Protein AF-A0A8C8T553-F1 (afdb_monomer_lite)

Organism: Peromyscus maniculatus bairdii (NCBI:txid230844)

pLDDT: mean 75.36, std 21.83, range [35.72, 97.25]

Foldseek 3Di:
DDDDDDDDDDDPDPPPPDDPCPVDDDDDQDDDFDQDPCGQQFDWDDDDPDIFTQDGHPVGRVVVVPSDDGDPDDPPPPPDPDDD

Secondary structure (DSSP, 8-state):
----------------------TT-------PPPPBTTBT-EEEEEETTEEEEEEE-TTSHHHHH-SS----------------

Sequence (84 aa):
MEKGFLKSKNEKGYSLKGKASVHSLNKVKQTKLTVGSLGLGLIIIQNGPYLQISHLINKGAAASDGILQPAHQRQRSRQRMGLL

Radius of gyration: 21.36 Å; chains: 1; bounding box: 38×46×63 Å

Structure (mmCIF, N/CA/C/O backbone):
data_AF-A0A8C8T553-F1
#
_entry.id   AF-A0A8C8T553-F1
#
loop_
_atom_site.group_PDB
_atom_site.id
_atom_site.type_symbol
_atom_site.label_atom_id
_atom_site.label_alt_id
_atom_site.label_comp_id
_atom_site.label_asym_id
_atom_site.label_entity_id
_atom_site.label_seq_id
_atom_site.pdbx_PDB_ins_code
_atom_site.Cartn_x
_atom_site.Cartn_y
_atom_site.Cartn_z
_atom_site.occupancy
_atom_site.B_iso_or_equiv
_atom_site.auth_seq_id
_atom_site.auth_comp_id
_atom_site.auth_asym_id
_atom_site.auth_atom_id
_atom_site.pdbx_PDB_model_num
ATOM 1 N N . MET A 1 1 ? -24.540 -25.363 -52.150 1.00 38.41 1 MET A N 1
ATOM 2 C CA . MET A 1 1 ? -24.999 -25.116 -50.767 1.00 38.41 1 MET A CA 1
ATOM 3 C C . MET A 1 1 ? -24.469 -23.761 -50.334 1.00 38.41 1 MET A C 1
ATOM 5 O O . MET A 1 1 ? -23.263 -23.617 -50.178 1.00 38.41 1 MET A O 1
ATOM 9 N N . GLU A 1 2 ? -25.355 -22.770 -50.241 1.00 45.56 2 GLU A N 1
ATOM 10 C CA . GLU A 1 2 ? -25.051 -21.433 -49.723 1.00 45.56 2 GLU A CA 1
ATOM 11 C C . GLU A 1 2 ? -24.658 -21.487 -48.242 1.00 45.56 2 GLU A C 1
ATOM 13 O O . GLU A 1 2 ? -25.249 -22.244 -47.469 1.00 45.56 2 GLU A O 1
ATOM 18 N N . LYS A 1 3 ? -23.706 -20.644 -47.825 1.00 44.12 3 LYS A N 1
ATOM 19 C CA . LYS A 1 3 ? -23.552 -20.251 -46.420 1.00 44.12 3 LYS A CA 1
ATOM 20 C C . LYS A 1 3 ? -23.396 -18.738 -46.346 1.00 44.12 3 LYS A C 1
ATOM 22 O O . LYS A 1 3 ? -22.489 -18.163 -46.940 1.00 44.12 3 LYS A O 1
ATOM 27 N N . GLY A 1 4 ? -24.374 -18.136 -45.676 1.00 39.25 4 GLY A N 1
ATOM 28 C CA . GLY A 1 4 ? -24.707 -16.723 -45.724 1.00 39.25 4 GLY A CA 1
ATOM 29 C C . GLY A 1 4 ? -23.644 -15.780 -45.174 1.00 39.25 4 GLY A C 1
ATOM 30 O O . GLY A 1 4 ? -22.882 -16.088 -44.258 1.00 39.25 4 GLY A O 1
ATOM 31 N N . PHE A 1 5 ? -23.669 -14.581 -45.741 1.00 42.00 5 PHE A N 1
ATOM 32 C CA . PHE A 1 5 ? -22.925 -13.411 -45.312 1.00 42.00 5 PHE A CA 1
ATOM 33 C 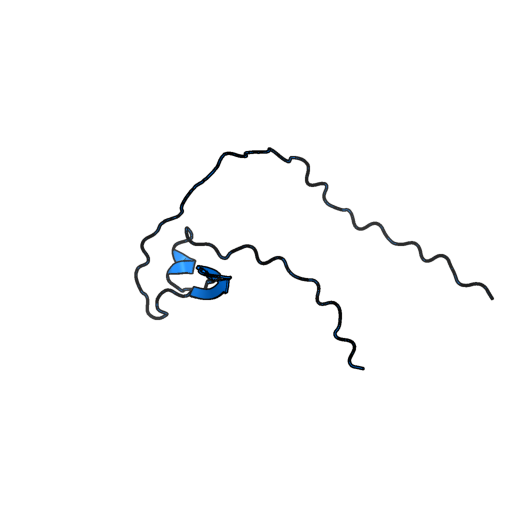C . PHE A 1 5 ? -23.456 -12.927 -43.953 1.00 42.00 5 PHE A C 1
ATOM 35 O O . PHE A 1 5 ? -24.495 -12.269 -43.867 1.00 42.00 5 PHE A O 1
ATOM 42 N N . LEU A 1 6 ? -22.758 -13.264 -42.866 1.00 46.94 6 LEU A N 1
ATOM 43 C CA . LEU A 1 6 ? -23.069 -12.741 -41.536 1.00 46.94 6 LEU A CA 1
ATOM 44 C C . LEU A 1 6 ? -22.374 -11.391 -41.331 1.00 46.94 6 LEU A C 1
ATOM 46 O O . LEU A 1 6 ? -21.185 -11.291 -41.043 1.00 46.94 6 LEU A O 1
ATOM 50 N N . LYS A 1 7 ? -23.185 -10.347 -41.493 1.00 41.91 7 LYS A N 1
ATOM 51 C CA . LYS A 1 7 ? -22.935 -8.931 -41.212 1.00 41.91 7 LYS A CA 1
ATOM 52 C C . LYS A 1 7 ? -22.388 -8.732 -39.788 1.00 41.91 7 LYS A C 1
ATOM 54 O O . LYS A 1 7 ? -23.145 -8.814 -38.820 1.00 41.91 7 LYS A O 1
ATOM 59 N N . SER A 1 8 ? -21.098 -8.419 -39.644 1.00 50.38 8 SER A N 1
ATOM 60 C CA . SER A 1 8 ? -20.524 -8.012 -38.356 1.00 50.38 8 SER A CA 1
ATOM 61 C C . SER A 1 8 ? -21.008 -6.606 -37.994 1.00 50.38 8 SER A C 1
ATOM 63 O O . SER A 1 8 ? -20.758 -5.631 -38.704 1.00 50.38 8 SER A O 1
ATOM 65 N N . LYS A 1 9 ? -21.758 -6.513 -36.898 1.00 43.81 9 LYS A N 1
ATOM 66 C CA . LYS A 1 9 ? -22.340 -5.283 -36.358 1.00 43.81 9 LYS A CA 1
ATOM 67 C C . LYS A 1 9 ? -21.212 -4.408 -35.787 1.00 43.81 9 LYS A C 1
ATOM 69 O O . LYS A 1 9 ? -20.488 -4.854 -34.907 1.00 43.81 9 LYS A O 1
ATOM 74 N N . ASN A 1 10 ? -21.067 -3.183 -36.297 1.00 40.81 10 ASN A N 1
ATOM 75 C CA . ASN A 1 10 ? -20.099 -2.192 -35.816 1.00 40.81 10 ASN A CA 1
ATOM 76 C C . ASN A 1 10 ? -20.381 -1.820 -34.354 1.00 40.81 10 ASN A C 1
ATOM 78 O O . ASN A 1 10 ? -21.316 -1.070 -34.061 1.00 40.81 10 ASN A O 1
ATOM 82 N N . GLU A 1 11 ? -19.548 -2.306 -33.443 1.00 41.12 11 GLU A N 1
ATOM 83 C CA . GLU A 1 11 ? -19.432 -1.757 -32.100 1.00 41.12 11 GLU A CA 1
ATOM 84 C C . GLU A 1 11 ? -18.718 -0.407 -32.228 1.00 41.12 11 GLU A C 1
ATOM 86 O O . GLU A 1 11 ? -17.587 -0.328 -32.710 1.00 41.12 11 GLU A O 1
ATOM 91 N N . LYS A 1 12 ? -19.424 0.679 -31.891 1.00 43.06 12 LYS A N 1
ATOM 92 C CA . LYS A 1 12 ? -18.904 2.051 -31.909 1.00 43.06 12 LYS A CA 1
ATOM 93 C C . LYS A 1 12 ? -17.660 2.133 -31.021 1.00 43.06 12 LYS A C 1
ATOM 95 O O . LYS A 1 12 ? -17.765 2.340 -29.815 1.00 43.06 12 LYS A O 1
ATOM 100 N N . GLY A 1 13 ? -16.488 2.007 -31.636 1.00 35.72 13 GLY A N 1
ATOM 101 C CA . GLY A 1 13 ? -15.224 2.371 -31.023 1.00 35.72 13 GLY A CA 1
ATOM 102 C C . GLY A 1 13 ? -15.270 3.851 -30.669 1.00 35.72 13 GLY A C 1
ATOM 103 O O . GLY A 1 13 ? -15.364 4.712 -31.543 1.00 35.72 13 GLY A O 1
ATOM 104 N N . TYR A 1 14 ? -15.242 4.149 -29.376 1.00 47.28 14 TYR A N 1
ATOM 105 C CA . TYR A 1 14 ? -14.968 5.484 -28.871 1.00 47.28 14 TYR A CA 1
ATOM 106 C C . TYR A 1 14 ? -13.610 5.918 -29.431 1.00 47.28 14 TYR A C 1
ATOM 108 O O . TYR A 1 14 ? -12.557 5.399 -29.062 1.00 47.28 14 TYR A O 1
ATOM 116 N N . SER A 1 15 ? -13.642 6.852 -30.379 1.00 49.25 15 SER A N 1
ATOM 117 C CA . SER A 1 15 ? -12.448 7.501 -30.903 1.00 49.25 15 SER A CA 1
ATOM 118 C C . SER A 1 15 ? -11.784 8.277 -29.766 1.00 49.25 15 SER A C 1
ATOM 120 O O . SER A 1 15 ? -12.190 9.397 -29.455 1.00 49.25 15 SER A O 1
ATOM 122 N N . LEU A 1 16 ? -10.753 7.696 -29.150 1.00 59.66 16 LEU A N 1
ATOM 123 C CA . LEU A 1 16 ? -9.887 8.387 -28.197 1.00 59.66 16 LEU A CA 1
ATOM 124 C C . LEU A 1 16 ? -9.001 9.373 -28.967 1.00 59.66 16 LEU A C 1
ATOM 126 O O . LEU A 1 16 ? -7.856 9.092 -29.323 1.00 59.66 16 LEU A O 1
ATOM 130 N N . LYS A 1 17 ? -9.575 10.536 -29.280 1.00 54.97 17 LYS A N 1
ATOM 131 C CA . LYS A 1 17 ? -8.868 11.670 -29.866 1.00 54.97 17 LYS A CA 1
ATOM 132 C C . LYS A 1 17 ? -8.029 12.339 -28.774 1.00 54.97 17 LYS A C 1
ATOM 134 O O . LYS A 1 17 ? -8.580 12.832 -27.798 1.00 54.97 17 LYS A O 1
ATOM 139 N N . GLY A 1 18 ? -6.713 12.393 -28.991 1.00 49.00 18 GLY A N 1
ATOM 140 C CA . GLY A 1 18 ? -5.805 13.294 -28.276 1.00 49.00 18 GLY A CA 1
ATOM 141 C C . GLY A 1 18 ? -4.600 12.617 -27.625 1.00 49.00 18 GLY A C 1
ATOM 142 O O . GLY A 1 18 ? -4.510 12.559 -26.404 1.00 49.00 18 GLY A O 1
ATOM 143 N N . LYS A 1 19 ? -3.627 12.159 -28.424 1.00 56.28 19 LYS A N 1
ATOM 144 C CA . LYS A 1 19 ? -2.267 11.917 -27.918 1.00 56.28 19 LYS A CA 1
ATOM 145 C C . LYS A 1 19 ? -1.560 13.265 -27.771 1.00 56.28 19 LYS A C 1
ATOM 147 O O . LYS A 1 19 ? -0.870 13.702 -28.686 1.00 56.28 19 LYS A O 1
ATOM 152 N N . ALA A 1 20 ? -1.731 13.924 -26.629 1.00 62.66 20 ALA A N 1
ATOM 153 C CA . ALA A 1 20 ? -0.735 14.892 -26.190 1.00 62.66 20 ALA A CA 1
ATOM 154 C C . ALA A 1 20 ? 0.499 14.091 -25.753 1.00 62.66 20 ALA A C 1
ATOM 156 O O . ALA A 1 20 ? 0.469 13.373 -24.753 1.00 62.66 20 ALA A O 1
ATOM 157 N N . SER A 1 21 ? 1.562 14.145 -26.553 1.00 63.06 21 SER A N 1
ATOM 158 C CA . SER A 1 21 ? 2.847 13.532 -26.222 1.00 63.06 21 SER A CA 1
ATOM 159 C C . SER A 1 21 ? 3.543 14.389 -25.168 1.00 63.06 21 SER A C 1
ATOM 161 O O . SER A 1 21 ? 4.372 15.235 -25.490 1.00 63.06 21 SER A O 1
ATOM 163 N N . VAL A 1 22 ? 3.181 14.207 -23.897 1.00 62.12 22 VAL A N 1
ATOM 164 C CA . VAL A 1 22 ? 3.908 14.831 -22.787 1.00 62.12 22 VAL A CA 1
ATOM 165 C C . VAL A 1 22 ? 5.070 13.914 -22.409 1.00 62.12 22 VAL A C 1
ATOM 167 O O . VAL A 1 22 ? 5.003 13.148 -21.453 1.00 62.12 22 VAL A O 1
ATOM 170 N N . HIS A 1 23 ? 6.129 13.941 -23.216 1.00 64.38 23 HIS A N 1
ATOM 171 C CA . HIS A 1 23 ? 7.270 13.024 -23.100 1.00 64.38 23 HIS A CA 1
ATOM 172 C C . HIS A 1 23 ? 8.245 13.349 -21.945 1.00 64.38 23 HIS A C 1
ATOM 174 O O . HIS A 1 23 ? 9.318 12.759 -21.869 1.00 64.38 23 HIS A O 1
ATOM 180 N N . SER A 1 24 ? 7.887 14.249 -21.020 1.00 62.09 24 SER A N 1
ATOM 181 C CA . SER A 1 24 ? 8.793 14.708 -19.948 1.00 62.09 24 SER A CA 1
ATOM 182 C C . SER A 1 24 ? 8.162 14.782 -18.552 1.00 62.09 24 SER A C 1
ATOM 184 O O . SER A 1 24 ? 8.630 15.540 -17.708 1.00 62.09 24 SER A O 1
ATOM 186 N N . LEU A 1 25 ? 7.113 14.004 -18.266 1.00 77.00 25 LEU A N 1
ATOM 187 C CA . LEU A 1 25 ? 6.551 13.933 -16.911 1.00 77.00 25 LEU A CA 1
ATOM 188 C C . LEU A 1 25 ? 7.095 12.716 -16.158 1.00 77.00 25 LEU A C 1
ATOM 190 O O . LEU A 1 25 ? 6.588 11.608 -16.308 1.00 77.00 25 LEU A O 1
ATOM 194 N N . ASN A 1 26 ? 8.097 12.936 -15.307 1.00 83.81 26 ASN A N 1
ATOM 195 C CA . ASN A 1 26 ? 8.474 11.992 -14.259 1.00 83.81 26 ASN A CA 1
ATOM 196 C C . ASN A 1 26 ? 7.977 12.535 -12.913 1.00 83.81 26 ASN A C 1
ATOM 198 O O . ASN A 1 26 ? 8.423 13.591 -12.468 1.00 83.81 26 ASN A O 1
ATOM 202 N N . LYS A 1 27 ? 7.032 11.837 -12.277 1.00 88.44 27 LYS A N 1
ATOM 203 C CA . LYS A 1 27 ? 6.5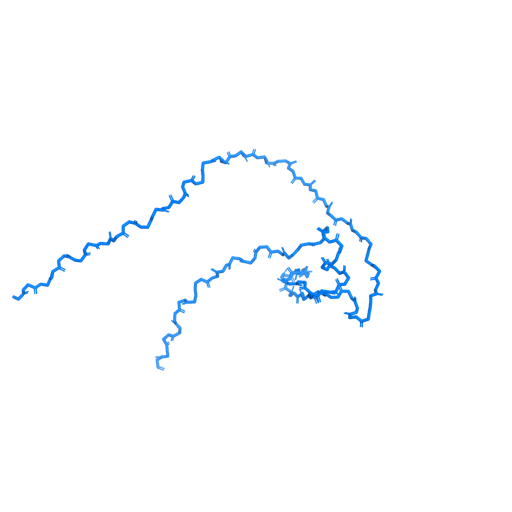00 12.220 -10.967 1.00 88.44 27 LYS A CA 1
ATOM 204 C C . LYS A 1 27 ? 6.447 11.009 -10.049 1.00 88.44 27 LYS A C 1
ATOM 206 O O . LYS A 1 27 ? 5.671 10.083 -10.279 1.00 88.44 27 LYS A O 1
ATOM 211 N N . VAL A 1 28 ? 7.232 11.056 -8.979 1.00 92.19 28 VAL A N 1
ATOM 212 C CA . VAL A 1 28 ? 7.159 10.087 -7.882 1.00 92.19 28 VAL A CA 1
ATOM 213 C C . VAL A 1 28 ? 5.968 10.439 -6.989 1.00 92.19 28 VAL A C 1
ATOM 215 O O . VAL A 1 28 ? 5.762 11.603 -6.645 1.00 92.19 28 VAL A O 1
ATOM 218 N N . LYS A 1 29 ? 5.168 9.433 -6.623 1.00 92.00 29 LYS A N 1
ATOM 219 C CA . LYS A 1 29 ? 4.112 9.559 -5.612 1.00 92.00 29 LYS A CA 1
ATOM 220 C C . LYS A 1 29 ? 4.618 8.972 -4.299 1.00 92.00 29 LYS A C 1
ATOM 222 O O . LYS A 1 29 ? 5.034 7.819 -4.270 1.00 92.00 29 LYS A O 1
ATOM 227 N N . GLN A 1 30 ? 4.548 9.751 -3.229 1.00 94.69 30 GLN A N 1
ATOM 228 C CA . GLN A 1 30 ? 4.885 9.318 -1.878 1.00 94.69 30 GLN A CA 1
ATOM 229 C C . GLN A 1 30 ? 3.745 9.706 -0.942 1.00 94.69 30 GLN A C 1
ATOM 231 O O . GLN A 1 30 ? 3.199 10.801 -1.051 1.00 94.69 30 GLN A O 1
ATOM 236 N N . THR A 1 31 ? 3.398 8.809 -0.027 1.00 95.31 31 THR A N 1
ATOM 237 C CA . THR A 1 31 ? 2.435 9.070 1.041 1.00 95.31 31 THR A CA 1
ATOM 238 C C . THR A 1 31 ? 2.854 8.341 2.315 1.00 95.31 31 THR A C 1
ATOM 240 O O . THR A 1 31 ? 3.650 7.398 2.266 1.00 95.31 31 THR A O 1
ATOM 243 N N . LYS A 1 32 ? 2.324 8.781 3.456 1.00 96.44 32 LYS A N 1
ATOM 244 C CA . LYS A 1 32 ? 2.453 8.104 4.744 1.00 96.44 32 LYS A CA 1
ATOM 245 C C . LYS A 1 32 ? 1.137 7.403 5.047 1.00 96.44 32 LYS A C 1
ATOM 247 O O . LYS A 1 32 ? 0.105 8.052 5.156 1.00 96.44 32 LYS A O 1
ATOM 252 N N . LEU A 1 33 ? 1.195 6.090 5.225 1.00 96.12 33 LEU A N 1
ATOM 253 C CA . LEU A 1 33 ? 0.035 5.300 5.616 1.00 96.12 33 LEU A CA 1
ATOM 254 C C . LEU A 1 33 ? 0.090 5.003 7.112 1.00 96.12 33 LEU A C 1
ATOM 256 O O . LEU A 1 33 ? 1.058 4.412 7.591 1.00 96.12 33 LEU A O 1
ATOM 260 N N . THR A 1 34 ? -0.966 5.361 7.835 1.00 96.31 34 THR A N 1
ATOM 261 C CA . THR A 1 34 ? -1.165 4.886 9.208 1.00 96.31 34 THR A CA 1
ATOM 262 C C . THR A 1 34 ? -1.655 3.444 9.162 1.00 96.31 34 THR A C 1
ATOM 264 O O . THR A 1 34 ? -2.653 3.145 8.507 1.00 96.31 34 THR A O 1
ATOM 267 N N . VAL A 1 35 ? -0.958 2.537 9.845 1.00 96.38 35 VAL A N 1
ATOM 268 C CA . VAL A 1 35 ? -1.314 1.112 9.869 1.00 96.38 35 VAL A CA 1
ATOM 269 C C . VAL A 1 35 ? -2.627 0.926 10.635 1.00 96.38 35 VAL A C 1
ATOM 271 O O . VAL A 1 35 ? -2.725 1.304 11.800 1.00 96.38 35 VAL A O 1
ATOM 274 N N . GLY A 1 36 ? -3.639 0.361 9.971 1.00 94.06 36 GLY A N 1
ATOM 275 C CA . GLY A 1 36 ? -4.934 0.047 10.578 1.00 94.06 36 GLY A CA 1
ATOM 276 C C . GLY A 1 36 ? -5.027 -1.403 11.055 1.00 94.06 36 GLY A C 1
ATOM 277 O O . GLY A 1 36 ? -4.064 -2.165 10.988 1.00 94.06 36 GLY A O 1
ATOM 278 N N . SER A 1 37 ? -6.225 -1.822 11.465 1.00 95.38 37 SER A N 1
ATOM 279 C CA . SER A 1 37 ? -6.499 -3.208 11.884 1.00 95.38 37 SER A CA 1
ATOM 280 C C . SER A 1 37 ? -6.281 -4.243 10.771 1.00 95.38 37 SER A C 1
ATOM 282 O O . SER A 1 37 ? -5.899 -5.374 11.047 1.00 95.38 37 SER A O 1
ATOM 284 N N . LEU A 1 38 ? -6.474 -3.848 9.508 1.00 93.81 38 LEU A N 1
ATOM 285 C CA . LEU A 1 38 ? -6.184 -4.657 8.314 1.00 93.81 38 LEU A CA 1
ATOM 286 C C . LEU A 1 38 ? -4.745 -4.455 7.795 1.00 93.81 38 LEU A C 1
ATOM 288 O O . LEU A 1 38 ? -4.429 -4.791 6.651 1.00 93.81 38 LEU A O 1
ATOM 292 N N . GLY A 1 39 ? -3.875 -3.841 8.599 1.00 96.00 39 GLY A N 1
ATOM 293 C CA . GLY A 1 39 ? -2.550 -3.413 8.179 1.00 96.00 39 GLY A CA 1
ATOM 294 C C . GLY A 1 39 ? -2.611 -2.277 7.152 1.00 96.00 39 GLY A C 1
ATOM 295 O O . GLY A 1 39 ? -3.448 -1.375 7.236 1.00 96.00 39 GLY A O 1
ATOM 296 N N . LEU A 1 40 ? -1.720 -2.328 6.158 1.00 96.12 40 LEU A N 1
ATOM 297 C CA . LEU A 1 40 ? -1.698 -1.361 5.054 1.00 96.12 40 LEU A CA 1
ATOM 298 C C . LEU A 1 40 ? -2.799 -1.609 4.011 1.00 96.12 40 LEU A C 1
ATOM 300 O O . LEU A 1 40 ? -3.158 -0.690 3.281 1.00 96.12 40 LEU A O 1
ATOM 304 N N . GLY A 1 41 ? -3.355 -2.824 3.938 1.00 96.69 41 GLY A N 1
ATOM 305 C CA . GLY A 1 41 ? -4.414 -3.160 2.984 1.00 96.69 41 GLY A CA 1
ATOM 306 C C . GLY A 1 41 ? -3.965 -3.152 1.516 1.00 96.69 41 GLY A C 1
ATOM 307 O O . GLY A 1 41 ? -4.629 -2.549 0.676 1.00 96.69 41 GLY A O 1
ATOM 308 N N . LEU A 1 42 ? -2.844 -3.804 1.201 1.00 96.25 42 LEU A N 1
ATOM 309 C CA . LEU A 1 42 ? -2.264 -3.879 -0.145 1.00 96.25 42 LEU A CA 1
ATOM 310 C C . LEU A 1 42 ? -2.267 -5.324 -0.660 1.00 96.25 42 LEU A C 1
ATOM 312 O O . LEU A 1 42 ? -1.908 -6.237 0.079 1.00 96.25 42 LEU A O 1
ATOM 316 N N . ILE A 1 43 ? -2.586 -5.519 -1.941 1.00 95.62 43 ILE A N 1
ATOM 317 C CA . ILE A 1 43 ? -2.249 -6.738 -2.685 1.00 95.62 43 ILE A CA 1
ATOM 318 C C . ILE A 1 43 ? -1.140 -6.371 -3.669 1.00 95.62 43 ILE A C 1
ATOM 320 O O . ILE A 1 43 ? -1.306 -5.480 -4.507 1.00 95.62 43 ILE A O 1
ATOM 324 N N . ILE A 1 44 ? 0.002 -7.043 -3.541 1.00 95.44 44 ILE A N 1
ATOM 325 C CA . ILE A 1 44 ? 1.200 -6.801 -4.347 1.00 95.44 44 ILE A CA 1
ATOM 326 C C . ILE A 1 44 ? 1.608 -8.058 -5.111 1.00 95.44 44 ILE A C 1
ATOM 328 O O . ILE A 1 44 ? 1.391 -9.178 -4.657 1.00 95.44 44 ILE A O 1
ATOM 332 N N . ILE A 1 45 ? 2.209 -7.858 -6.278 1.00 95.94 45 ILE A N 1
ATOM 333 C CA . ILE A 1 45 ? 2.789 -8.909 -7.113 1.00 95.94 45 ILE A CA 1
ATOM 334 C C . ILE A 1 45 ? 4.241 -8.561 -7.426 1.00 95.94 45 ILE A C 1
ATOM 336 O O . ILE A 1 45 ? 4.586 -7.387 -7.570 1.00 95.94 45 ILE A O 1
ATOM 340 N N . GLN A 1 46 ? 5.092 -9.573 -7.562 1.00 95.88 46 GLN A N 1
ATOM 341 C CA . GLN A 1 46 ? 6.439 -9.361 -8.071 1.00 95.88 46 GLN A CA 1
ATOM 342 C C . GLN A 1 46 ? 6.371 -9.079 -9.576 1.00 95.88 46 GLN A C 1
ATOM 344 O O . GLN A 1 46 ? 5.809 -9.863 -10.340 1.00 95.88 46 GLN A O 1
ATOM 349 N N . ASN A 1 47 ? 6.936 -7.950 -9.996 1.00 92.06 47 ASN A N 1
ATOM 350 C CA . ASN A 1 47 ? 7.060 -7.565 -11.395 1.00 92.06 47 ASN A CA 1
ATOM 351 C C . ASN A 1 47 ? 8.524 -7.198 -11.674 1.00 92.06 47 ASN A C 1
ATOM 353 O O . ASN A 1 47 ? 8.946 -6.051 -11.516 1.00 92.06 47 ASN A O 1
ATOM 357 N N . GLY A 1 48 ? 9.315 -8.214 -12.028 1.00 93.69 48 GLY A N 1
ATOM 358 C CA . GLY A 1 48 ? 10.764 -8.091 -12.171 1.00 93.69 48 GLY A CA 1
ATOM 359 C C . GLY A 1 48 ? 11.459 -7.859 -10.818 1.00 93.69 48 GLY A C 1
ATOM 360 O O . GLY A 1 48 ? 11.133 -8.553 -9.850 1.00 93.69 48 GLY A O 1
ATOM 361 N N . PRO A 1 49 ? 12.412 -6.911 -10.724 1.00 97.25 49 PRO A N 1
ATOM 362 C CA . PRO A 1 49 ? 13.120 -6.607 -9.477 1.00 97.25 49 PRO A CA 1
ATOM 363 C C . PRO A 1 49 ? 12.287 -5.766 -8.493 1.00 97.25 49 PRO A C 1
ATOM 365 O O . PRO A 1 49 ? 12.780 -5.406 -7.427 1.00 97.25 49 PRO A O 1
ATOM 368 N N . TYR A 1 50 ? 11.040 -5.432 -8.841 1.00 96.62 50 TYR A N 1
ATOM 369 C CA . TYR A 1 50 ? 10.176 -4.563 -8.049 1.00 96.62 50 TYR A CA 1
ATOM 370 C C . TYR A 1 50 ? 8.872 -5.253 -7.650 1.00 96.62 50 TYR A C 1
ATOM 372 O O . TYR A 1 50 ? 8.442 -6.248 -8.238 1.00 96.62 50 TYR A O 1
ATOM 380 N N . LEU A 1 51 ? 8.211 -4.663 -6.657 1.00 95.81 51 LEU A N 1
ATOM 381 C CA . LEU A 1 51 ? 6.859 -5.018 -6.251 1.00 95.81 51 LEU A CA 1
ATOM 382 C C . LEU A 1 51 ? 5.874 -4.035 -6.883 1.00 95.81 51 LEU A C 1
ATOM 384 O O . LEU A 1 51 ? 6.061 -2.821 -6.820 1.00 95.81 51 LEU A O 1
ATOM 388 N N . GLN A 1 52 ? 4.811 -4.563 -7.479 1.00 94.81 52 GLN A N 1
ATOM 389 C CA . GLN A 1 52 ? 3.735 -3.781 -8.072 1.00 94.81 52 GLN A CA 1
ATOM 390 C C . GLN A 1 52 ? 2.450 -3.971 -7.271 1.00 94.81 52 GLN A C 1
ATOM 392 O O . GLN A 1 52 ? 2.060 -5.097 -6.974 1.00 94.81 52 GLN A O 1
ATOM 397 N N . ILE A 1 53 ? 1.752 -2.875 -6.981 1.00 94.69 53 ILE A N 1
ATOM 398 C CA . ILE A 1 53 ? 0.421 -2.915 -6.368 1.00 94.69 53 ILE A CA 1
ATOM 399 C C . ILE A 1 53 ? -0.588 -3.372 -7.426 1.00 94.69 53 ILE A C 1
ATOM 401 O O . ILE A 1 53 ? -0.785 -2.689 -8.435 1.00 94.69 53 ILE A O 1
ATOM 405 N N . SER A 1 54 ? -1.221 -4.524 -7.210 1.00 94.94 54 SER A N 1
ATOM 406 C CA . SER A 1 54 ? -2.262 -5.069 -8.091 1.00 94.94 54 SER A CA 1
ATOM 407 C C . SER A 1 54 ? -3.668 -4.702 -7.623 1.00 94.94 54 SER A C 1
ATOM 409 O O . SER A 1 54 ? -4.554 -4.496 -8.449 1.00 94.94 54 SER A O 1
ATOM 411 N N . HIS A 1 55 ? -3.881 -4.579 -6.311 1.00 95.62 55 HIS A N 1
ATOM 412 C CA . HIS A 1 55 ? -5.166 -4.189 -5.741 1.00 95.62 55 HIS A CA 1
ATOM 413 C C . HIS A 1 55 ? -4.997 -3.535 -4.365 1.00 95.62 55 HIS A C 1
ATOM 415 O O . HIS A 1 55 ? -4.000 -3.757 -3.678 1.00 95.62 55 HIS A O 1
ATOM 421 N N . LEU A 1 56 ? -5.992 -2.749 -3.953 1.00 95.88 56 LEU A N 1
ATOM 422 C CA . LEU A 1 56 ? -6.089 -2.185 -2.607 1.00 95.88 56 LEU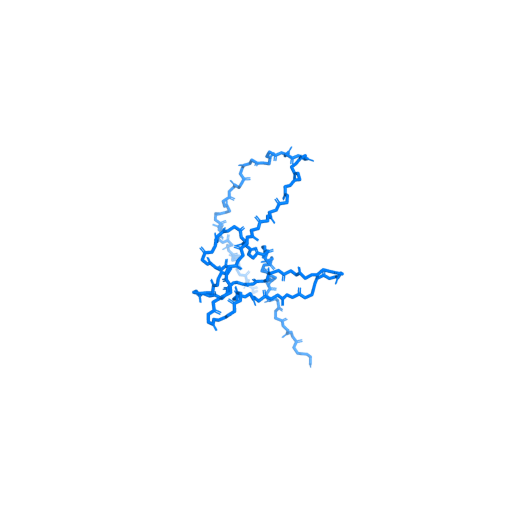 A CA 1
ATOM 423 C C . LEU A 1 56 ? -7.261 -2.849 -1.890 1.00 95.88 56 LEU A C 1
ATOM 425 O O . LEU A 1 56 ? -8.344 -2.971 -2.457 1.00 95.88 56 LEU A O 1
ATOM 429 N N . ILE A 1 57 ? -7.057 -3.279 -0.649 1.00 95.81 57 ILE A N 1
ATOM 430 C CA . ILE A 1 57 ? -8.123 -3.884 0.149 1.00 95.81 57 ILE A CA 1
ATOM 431 C C . ILE A 1 57 ? -9.091 -2.778 0.565 1.00 95.81 57 ILE A C 1
ATOM 433 O O . ILE A 1 57 ? -8.686 -1.788 1.175 1.00 95.81 57 ILE A O 1
ATOM 437 N N . ASN A 1 58 ? -10.375 -2.950 0.249 1.00 94.31 58 ASN A N 1
ATOM 438 C CA . ASN A 1 58 ? -11.408 -2.001 0.652 1.00 94.31 58 ASN A CA 1
ATOM 439 C C . ASN A 1 58 ? -11.400 -1.811 2.181 1.00 94.31 58 ASN A C 1
ATOM 441 O O . ASN A 1 58 ? -11.273 -2.783 2.924 1.00 94.31 58 ASN A O 1
ATOM 445 N N . LYS A 1 59 ? -11.550 -0.564 2.641 1.00 93.19 59 LYS A N 1
ATOM 446 C CA . LYS A 1 59 ? -11.406 -0.141 4.050 1.00 93.19 59 LYS A CA 1
ATOM 447 C C . LYS A 1 59 ? -9.993 -0.310 4.644 1.00 93.19 59 LYS A 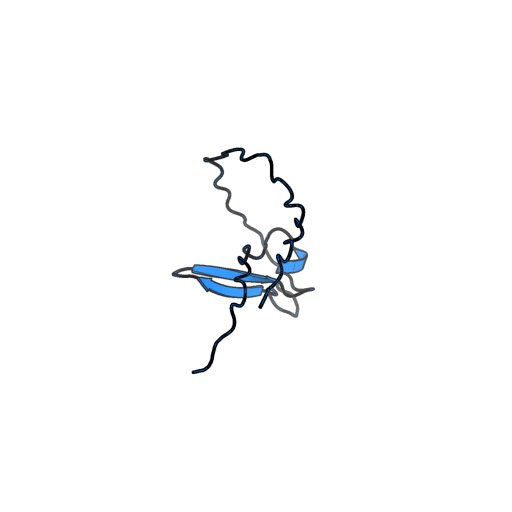C 1
ATOM 449 O O . LYS A 1 59 ? -9.810 -0.066 5.833 1.00 93.19 59 LYS A O 1
ATOM 454 N N . GLY A 1 60 ? -8.998 -0.712 3.852 1.00 94.50 60 GLY A N 1
ATOM 455 C CA . GLY A 1 60 ? -7.588 -0.727 4.244 1.00 94.50 60 GLY A CA 1
ATOM 456 C C . GLY A 1 60 ? -6.943 0.659 4.150 1.00 94.50 60 GLY A C 1
ATOM 457 O O . GLY A 1 60 ? -7.411 1.520 3.405 1.00 94.50 60 GLY A O 1
ATOM 458 N N . ALA A 1 61 ? -5.842 0.870 4.875 1.00 96.19 61 ALA A N 1
ATOM 459 C CA . ALA A 1 61 ? -5.186 2.179 4.964 1.00 96.19 61 ALA A CA 1
ATOM 460 C C . ALA A 1 61 ? -4.795 2.759 3.594 1.00 96.19 61 ALA A C 1
ATOM 462 O O . ALA A 1 61 ? -5.044 3.931 3.322 1.00 96.19 61 ALA A O 1
ATOM 463 N N . ALA A 1 62 ? -4.245 1.931 2.703 1.00 95.56 62 ALA A N 1
ATOM 464 C CA . ALA A 1 62 ? -3.852 2.356 1.364 1.00 95.56 62 ALA A CA 1
ATOM 465 C C . ALA A 1 62 ? -5.041 2.733 0.465 1.00 95.56 62 ALA A C 1
ATOM 467 O O . ALA A 1 62 ? -4.897 3.599 -0.392 1.00 95.56 62 ALA A O 1
ATOM 468 N N . ALA A 1 63 ? -6.209 2.105 0.650 1.00 95.00 63 ALA A N 1
ATOM 469 C CA . ALA A 1 63 ? -7.415 2.437 -0.110 1.00 95.00 63 ALA A CA 1
ATOM 470 C C . ALA A 1 63 ? -8.029 3.770 0.343 1.00 95.00 63 ALA A C 1
ATOM 472 O O . ALA A 1 63 ? -8.541 4.519 -0.485 1.00 95.00 63 ALA A O 1
ATOM 473 N N . SER A 1 64 ? -7.951 4.072 1.642 1.00 93.56 64 SER A N 1
ATOM 474 C CA . SER A 1 64 ? -8.466 5.317 2.224 1.00 93.56 64 SER A CA 1
ATOM 475 C C . SER A 1 64 ? -7.592 6.538 1.921 1.00 93.56 64 SER A C 1
ATOM 477 O O . SER A 1 64 ? -8.102 7.651 1.875 1.00 93.56 64 SER A O 1
ATOM 479 N N . ASP A 1 65 ? -6.287 6.340 1.720 1.00 91.94 65 ASP A N 1
ATOM 480 C CA . ASP A 1 65 ? -5.325 7.410 1.429 1.00 91.94 65 ASP A CA 1
ATOM 481 C C . ASP A 1 65 ? -5.519 8.043 0.035 1.00 91.94 65 ASP A C 1
ATOM 483 O O . ASP A 1 65 ? -5.344 9.247 -0.139 1.00 91.94 65 ASP A O 1
ATOM 487 N N . GLY A 1 66 ? -5.901 7.248 -0.970 1.00 88.88 66 GLY A N 1
ATOM 488 C CA . GLY A 1 66 ? -6.224 7.724 -2.322 1.00 88.88 66 GLY A CA 1
ATOM 489 C C . GLY A 1 66 ? -5.039 8.216 -3.174 1.00 88.88 66 GLY A C 1
ATOM 490 O O . GLY A 1 66 ? -5.199 8.416 -4.385 1.00 88.88 66 GLY A O 1
ATOM 491 N N . ILE A 1 67 ? -3.839 8.377 -2.603 1.00 93.31 67 ILE A N 1
ATOM 492 C CA . ILE A 1 67 ? -2.626 8.765 -3.339 1.00 93.31 67 ILE A CA 1
ATOM 493 C C . ILE A 1 67 ? -2.020 7.535 -4.018 1.00 93.31 67 ILE A C 1
ATOM 495 O O . ILE A 1 67 ? -1.668 7.593 -5.208 1.00 93.31 67 ILE A O 1
ATOM 499 N N . LEU A 1 68 ? -1.921 6.419 -3.286 1.00 93.38 68 LEU A N 1
ATOM 500 C CA . LEU A 1 68 ? -1.531 5.126 -3.851 1.00 93.38 68 LEU A CA 1
ATOM 501 C C . LEU A 1 68 ? -2.650 4.559 -4.722 1.00 93.38 68 LEU A C 1
ATOM 503 O O . LEU A 1 68 ? -3.820 4.569 -4.357 1.00 93.38 68 LEU A O 1
ATOM 507 N N . GLN A 1 69 ? -2.276 4.044 -5.890 1.00 92.31 69 GLN A N 1
ATOM 508 C CA . GLN A 1 69 ? -3.214 3.468 -6.848 1.00 92.31 69 GLN A CA 1
ATOM 509 C C . GLN A 1 69 ? -2.662 2.137 -7.360 1.00 92.31 69 GLN A C 1
ATOM 511 O O . GLN A 1 69 ? -1.447 2.027 -7.560 1.00 92.31 69 GLN A O 1
ATOM 516 N N . PRO A 1 70 ? -3.523 1.135 -7.603 1.00 93.00 70 PRO A N 1
ATOM 517 C CA . PRO A 1 70 ? -3.129 -0.052 -8.340 1.00 93.00 70 PRO A CA 1
ATOM 518 C C . PRO A 1 70 ? -2.559 0.318 -9.706 1.00 93.00 70 PRO A C 1
ATOM 520 O O . PRO A 1 70 ? -3.027 1.251 -10.365 1.00 93.00 70 PRO A O 1
ATOM 523 N N . ALA A 1 71 ? -1.575 -0.445 -10.164 1.00 88.44 71 ALA A N 1
ATOM 524 C CA . ALA A 1 71 ? -1.132 -0.337 -11.542 1.00 88.44 71 ALA A CA 1
ATOM 525 C C . ALA A 1 71 ? -2.245 -0.816 -12.491 1.00 88.44 71 ALA A C 1
ATOM 527 O O . ALA A 1 71 ? -2.932 -1.800 -12.212 1.00 88.44 71 ALA A O 1
ATOM 528 N N . HIS A 1 72 ? -2.400 -0.146 -13.637 1.00 76.25 72 HIS A N 1
ATOM 529 C CA . HIS A 1 72 ? -3.331 -0.571 -14.683 1.00 76.25 72 HIS A CA 1
ATOM 530 C C . HIS A 1 72 ? -2.924 -1.949 -15.216 1.00 76.25 72 HIS A C 1
ATOM 532 O O . HIS A 1 72 ? -2.020 -2.080 -16.045 1.00 76.25 72 HIS A O 1
ATOM 538 N N . GLN A 1 73 ? -3.606 -2.994 -14.753 1.00 60.97 73 GLN A N 1
ATOM 539 C CA . GLN A 1 73 ? -3.422 -4.329 -15.287 1.00 60.97 73 GLN A CA 1
ATOM 540 C C . GLN A 1 73 ? -4.188 -4.424 -16.604 1.00 60.97 73 GLN A C 1
ATOM 542 O O . GLN A 1 73 ? -5.417 -4.388 -16.639 1.00 60.97 73 GLN A O 1
ATOM 547 N N . ARG A 1 74 ? -3.455 -4.528 -17.717 1.00 61.31 74 ARG A N 1
ATOM 548 C CA . ARG A 1 74 ? -4.060 -4.787 -19.024 1.00 61.31 74 ARG A CA 1
ATOM 549 C C . ARG A 1 74 ? -4.792 -6.124 -18.934 1.00 61.31 74 ARG A C 1
ATOM 551 O O . ARG A 1 74 ? -4.155 -7.163 -18.763 1.00 61.31 74 ARG A O 1
ATOM 558 N N . GLN A 1 75 ? -6.116 -6.085 -19.022 1.00 55.50 75 GLN A N 1
ATOM 559 C CA . GLN A 1 75 ? -6.967 -7.266 -18.966 1.00 55.50 75 GLN A CA 1
ATOM 560 C C . GLN A 1 75 ? -6.657 -8.117 -20.201 1.00 55.50 75 GLN A C 1
ATOM 562 O O . GLN A 1 75 ? -7.145 -7.842 -21.297 1.00 55.50 75 GLN A O 1
ATOM 567 N N . ARG A 1 76 ? -5.754 -9.099 -20.063 1.00 56.97 76 ARG A N 1
ATOM 568 C CA . ARG A 1 76 ? -5.513 -10.066 -21.135 1.00 56.97 76 ARG A CA 1
ATOM 569 C C . ARG A 1 76 ? -6.831 -10.794 -21.349 1.00 56.97 76 ARG A C 1
ATOM 571 O O . ARG A 1 76 ? -7.353 -11.418 -20.424 1.00 56.97 76 ARG A O 1
ATOM 578 N N . SER A 1 77 ? -7.374 -10.673 -22.556 1.00 50.50 77 SER A N 1
ATOM 579 C CA . SER A 1 77 ? -8.484 -11.496 -23.004 1.00 50.50 77 SER A CA 1
ATOM 580 C C . SER A 1 77 ? -8.102 -12.947 -22.735 1.00 50.50 77 SER A C 1
ATOM 582 O O . SER A 1 77 ? -7.069 -13.431 -23.198 1.00 50.50 77 SER A O 1
ATOM 584 N N . ARG A 1 78 ? -8.899 -13.627 -21.909 1.00 60.16 78 ARG A N 1
ATOM 585 C CA . ARG A 1 78 ? -8.802 -15.073 -21.728 1.00 60.16 78 ARG A CA 1
ATOM 586 C C . ARG A 1 78 ? -9.144 -15.712 -23.073 1.00 60.16 78 ARG A C 1
ATOM 588 O O . ARG A 1 78 ? -10.303 -16.024 -23.327 1.00 60.16 78 ARG A O 1
ATOM 595 N N . GLN A 1 79 ? -8.164 -15.856 -23.961 1.00 50.44 79 GLN A N 1
ATOM 596 C CA . GLN A 1 79 ? -8.288 -16.825 -25.035 1.00 50.44 79 GLN A CA 1
ATOM 597 C C . GLN A 1 79 ? -8.235 -18.201 -24.380 1.00 50.44 79 GLN A C 1
ATOM 599 O 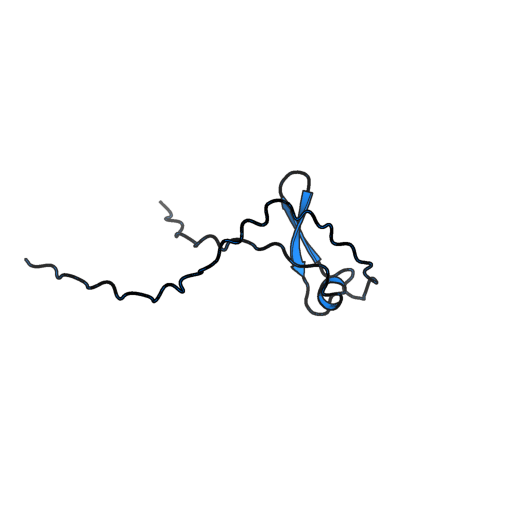O . GLN A 1 79 ? -7.343 -18.502 -23.588 1.00 50.44 79 GLN A O 1
ATOM 604 N N . ARG A 1 80 ? -9.307 -18.953 -24.623 1.00 51.72 80 ARG A N 1
ATOM 605 C CA . ARG A 1 80 ? -9.572 -20.288 -24.101 1.00 51.72 80 ARG A CA 1
ATOM 606 C C . ARG A 1 80 ? -8.322 -21.163 -24.174 1.00 51.72 80 ARG A C 1
ATOM 608 O O . ARG A 1 80 ? -7.737 -21.317 -25.240 1.00 51.72 80 ARG A O 1
ATOM 615 N N . MET A 1 81 ? -7.995 -21.787 -23.047 1.00 47.81 81 MET A N 1
ATOM 616 C CA . MET A 1 81 ? -7.220 -23.021 -23.023 1.00 47.81 81 MET A CA 1
ATOM 617 C C . MET A 1 81 ? -7.997 -24.066 -23.831 1.00 47.81 81 MET A C 1
ATOM 619 O O . MET A 1 81 ? -9.043 -24.536 -23.383 1.00 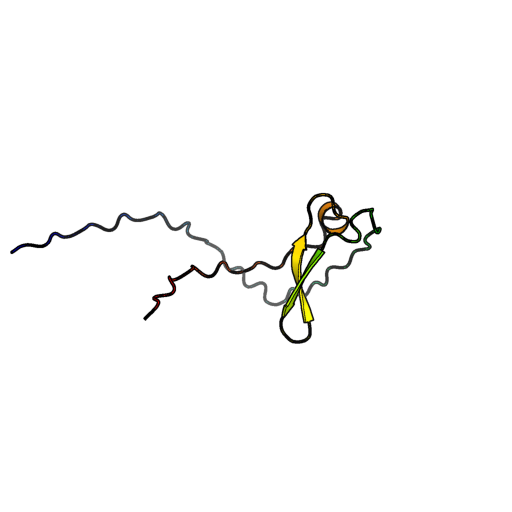47.81 81 MET A O 1
ATOM 623 N N . GLY A 1 82 ? -7.529 -24.383 -25.035 1.00 52.16 82 GLY A N 1
ATOM 624 C CA . GLY A 1 82 ? -7.821 -25.676 -25.637 1.00 52.16 82 GLY A CA 1
ATOM 625 C C . GLY A 1 82 ? -6.981 -26.707 -24.896 1.00 52.16 82 GLY A C 1
ATOM 626 O O . GLY A 1 82 ? -5.757 -26.662 -24.995 1.00 52.16 82 GLY A O 1
ATOM 627 N N . LEU A 1 83 ? -7.624 -27.574 -24.111 1.00 54.88 83 LEU A N 1
ATOM 628 C CA . LEU A 1 83 ? -7.021 -28.862 -23.783 1.00 54.88 83 LEU A CA 1
ATOM 629 C C . LEU A 1 83 ? -6.954 -29.666 -25.088 1.00 54.88 83 LEU A C 1
ATOM 631 O O . LEU A 1 83 ? -7.972 -29.790 -25.773 1.00 54.88 83 LEU A O 1
ATOM 635 N N . LEU A 1 84 ? -5.755 -30.144 -25.418 1.00 57.03 84 LEU A N 1
ATOM 636 C CA . LEU A 1 84 ? -5.546 -31.295 -26.294 1.00 57.03 84 LEU A CA 1
ATOM 637 C C . LEU A 1 84 ? -5.733 -32.570 -25.471 1.00 57.03 84 LEU A C 1
ATOM 639 O O . LEU A 1 84 ? -5.314 -32.549 -24.289 1.00 57.03 84 LEU A O 1
#

InterPro domains:
  IPR036034 PDZ superfamily [G3DSA:2.30.42.10] (26-73)
  IPR036034 PDZ superfamily [SSF50156] (9-70)
  IPR039179 PDZ domain-containing protein 9 [PTHR22698] (3-70)